Protein AF-A0A0F9ARR7-F1 (afdb_monomer_lite)

Secondary structure (DSSP, 8-state):
-HHHHHHHHHHHHHHHHHHHHHHHHHHHHHHHHHHHHHHHHHHH------SHHHHHHHHHHHHHHHTSSS--HHHHHHHHHHHHHHHHHHS-SSPPP---HHHHHHHHHHHTT--HHHHHHHHT--HHHHHHHHTTSS---TT-

InterPro domains:
  IPR001387 Cro/C1-type, helix-turn-helix domain [PF01381] (108-142)
  IPR001387 Cro/C1-type, helix-turn-helix domain [PS50943] (105-141)
  IPR001387 Cro/C1-type, helix-turn-helix domain [cd00093] (103-141)
  IPR010982 Lambda repressor-like, DNA-binding domain superfamily [G3DSA:1.10.260.40] (97-144)
  IPR010982 Lambda repressor-like, DNA-binding domain superfamily [SSF47413] (101-141)

pLDDT: mean 85.88, std 10.65, range [54.06, 97.12]

Foldseek 3Di:
DVVVVVVVVVVVVVVVVVVVVVVVVVVVVVVVLVVVLVVVCVVLVQDQDDDPVSLVSLVVVLVVLVVDPDDDPSSVVVNVVSVVSNCVVVVDPDDDPPDAQLRVLVVVCVVVVHDLVVVCVVVVHDSVQNVCSNVVVDHDDPVD

Organism: NCBI:txid412755

Radius of gyration: 29.66 Å; chains: 1; bounding box: 51×31×92 Å

Sequence (144 aa):
MKRYTSYIKRLHKEVQIRCATLLRVLEITEMTTATAYQGLLQKYAPRLIRNERDHKRMLRDIGELMTHPKLSAAENELLNLLIHLVTQHEEPIDPMPDVPPDRMLAHLIEAKGVSQSEVAKAIGIPRSTISDVLTGRRQISKAN

Structure (mmCIF, N/CA/C/O backbone):
data_AF-A0A0F9ARR7-F1
#
_entry.id   AF-A0A0F9ARR7-F1
#
loop_
_atom_site.group_PDB
_atom_site.id
_atom_site.type_symbol
_atom_site.label_atom_id
_atom_site.label_alt_id
_atom_site.label_comp_id
_atom_site.label_asym_id
_atom_site.label_entity_id
_atom_site.label_seq_id
_atom_site.pdbx_PDB_ins_code
_atom_site.Cartn_x
_atom_site.Cartn_y
_atom_site.Cartn_z
_atom_site.occupancy
_atom_site.B_iso_or_equiv
_atom_site.auth_seq_id
_atom_site.auth_comp_id
_atom_site.auth_asym_id
_atom_site.auth_atom_id
_atom_site.pdbx_PDB_model_num
ATOM 1 N N . MET A 1 1 ? 2.189 -4.340 63.889 1.00 60.34 1 MET A N 1
ATOM 2 C CA . MET A 1 1 ? 1.975 -5.296 62.772 1.00 60.34 1 MET A CA 1
ATOM 3 C C . MET A 1 1 ? 0.685 -5.079 61.971 1.00 60.34 1 MET A C 1
ATOM 5 O O . MET A 1 1 ? 0.788 -5.009 60.757 1.00 60.34 1 MET A O 1
ATOM 9 N N . LYS A 1 2 ? -0.504 -4.897 62.578 1.00 59.81 2 LYS A N 1
ATO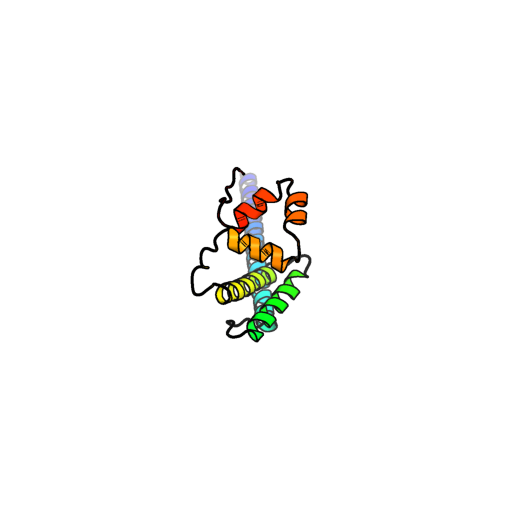M 10 C CA . LYS A 1 2 ? -1.790 -4.780 61.838 1.00 59.81 2 LYS A CA 1
ATOM 11 C C . LYS A 1 2 ? -1.838 -3.692 60.741 1.00 59.81 2 LYS A C 1
ATOM 13 O O . LYS A 1 2 ? -2.438 -3.913 59.697 1.00 59.81 2 LYS A O 1
ATOM 18 N N . ARG A 1 3 ? -1.188 -2.535 60.943 1.00 64.31 3 ARG A N 1
ATOM 19 C CA . ARG A 1 3 ? -1.172 -1.426 59.962 1.00 64.31 3 ARG A CA 1
ATOM 20 C C . ARG A 1 3 ? -0.401 -1.755 58.674 1.00 64.31 3 ARG A C 1
ATOM 22 O O . ARG A 1 3 ? -0.830 -1.344 57.602 1.00 64.31 3 ARG A O 1
ATOM 29 N N . TYR A 1 4 ? 0.680 -2.532 58.770 1.00 60.41 4 TYR A N 1
ATOM 30 C CA . TYR A 1 4 ? 1.500 -2.925 57.618 1.00 60.41 4 TYR A CA 1
ATOM 31 C C . TYR A 1 4 ? 0.752 -3.920 56.715 1.00 60.41 4 TYR A C 1
ATOM 33 O O . TYR A 1 4 ? 0.711 -3.765 55.498 1.00 60.41 4 TYR A O 1
ATOM 41 N N . THR A 1 5 ? 0.033 -4.872 57.319 1.00 76.00 5 THR A N 1
ATOM 42 C CA . THR A 1 5 ? -0.823 -5.823 56.595 1.00 76.00 5 THR A CA 1
ATOM 43 C C . THR A 1 5 ? -1.994 -5.125 55.892 1.00 76.00 5 THR A C 1
ATOM 45 O O . THR A 1 5 ? -2.351 -5.494 54.775 1.00 76.00 5 THR A O 1
ATOM 48 N N . SER A 1 6 ? -2.578 -4.090 56.507 1.00 78.75 6 SER A N 1
ATOM 49 C CA . SER A 1 6 ? -3.640 -3.286 55.884 1.00 78.75 6 SER A CA 1
ATOM 50 C C . SER A 1 6 ? -3.144 -2.458 54.696 1.00 78.75 6 SER A C 1
ATOM 52 O O . SER A 1 6 ? -3.877 -2.307 53.719 1.00 78.75 6 SER A O 1
ATOM 54 N N . TYR A 1 7 ? -1.911 -1.945 54.759 1.00 79.88 7 TYR A N 1
ATOM 55 C CA . TYR A 1 7 ? -1.292 -1.192 53.667 1.00 79.88 7 TYR A CA 1
ATOM 56 C C . TYR A 1 7 ? -1.056 -2.078 52.435 1.00 79.88 7 TYR A C 1
ATOM 58 O O . TYR A 1 7 ? -1.508 -1.741 51.343 1.00 79.88 7 TYR A O 1
ATOM 66 N N . ILE A 1 8 ? -0.476 -3.269 52.624 1.00 81.94 8 ILE A N 1
ATOM 67 C CA . ILE A 1 8 ? -0.243 -4.237 51.538 1.00 81.94 8 ILE A CA 1
ATOM 68 C C . ILE A 1 8 ? -1.561 -4.710 50.910 1.00 81.94 8 ILE A C 1
ATOM 70 O O . ILE A 1 8 ? -1.673 -4.770 49.688 1.00 81.94 8 ILE A O 1
ATOM 74 N N . LYS A 1 9 ? -2.596 -4.987 51.717 1.00 84.69 9 LYS A N 1
ATOM 75 C CA . LYS A 1 9 ? -3.921 -5.372 51.193 1.00 84.69 9 LYS A CA 1
ATOM 76 C C . LYS A 1 9 ? -4.551 -4.277 50.328 1.00 84.69 9 LYS A C 1
ATOM 78 O O . LYS A 1 9 ? -5.209 -4.590 49.338 1.00 84.69 9 LYS A O 1
ATOM 83 N N . ARG A 1 10 ? -4.356 -3.005 50.691 1.00 84.31 10 ARG A N 1
ATOM 84 C CA . ARG A 1 10 ? -4.854 -1.862 49.914 1.00 84.31 10 ARG A CA 1
ATOM 85 C C . ARG A 1 10 ? -4.099 -1.723 48.591 1.00 84.31 10 ARG A C 1
ATOM 87 O O . ARG A 1 10 ? -4.744 -1.637 47.555 1.00 84.31 10 ARG A O 1
ATOM 94 N N . LEU A 1 11 ? -2.769 -1.803 48.629 1.00 81.69 11 LEU A N 1
ATOM 95 C CA . LEU A 1 11 ? -1.910 -1.793 47.439 1.00 81.69 11 LEU A CA 1
ATOM 96 C C . LEU A 1 11 ? -2.238 -2.931 46.471 1.00 81.69 11 LEU A C 1
ATOM 98 O O . LEU A 1 11 ? -2.402 -2.686 45.283 1.00 81.69 11 LEU A O 1
ATOM 102 N N . HIS A 1 12 ? -2.406 -4.159 46.967 1.00 87.62 12 HIS A N 1
ATOM 103 C CA . HIS A 1 12 ? -2.779 -5.296 46.125 1.00 87.62 12 HIS A CA 1
ATOM 104 C C . HIS A 1 12 ? -4.133 -5.071 45.441 1.00 87.62 12 HIS A C 1
ATOM 106 O O . HIS A 1 12 ? -4.278 -5.319 44.248 1.00 87.62 12 HIS A O 1
ATOM 112 N N . LYS A 1 13 ? -5.119 -4.536 46.175 1.00 84.62 13 LYS A N 1
ATOM 113 C CA . LYS A 1 13 ? -6.435 -4.208 45.617 1.00 84.62 13 LYS A CA 1
ATOM 114 C C . LYS A 1 13 ? -6.347 -3.102 44.559 1.00 84.62 13 LYS A C 1
ATOM 116 O O . LYS A 1 13 ? -6.987 -3.226 43.523 1.00 84.62 13 LYS A O 1
ATOM 121 N N . GLU A 1 14 ? -5.546 -2.060 44.780 1.00 85.50 14 GLU A N 1
ATOM 122 C CA . GLU A 1 14 ? -5.328 -0.996 43.789 1.00 85.50 14 GLU A CA 1
ATOM 123 C C . GLU A 1 14 ? -4.616 -1.497 42.531 1.00 85.50 14 GLU A C 1
ATOM 125 O O . GLU A 1 14 ? -5.043 -1.177 41.422 1.00 85.50 14 GLU A O 1
ATOM 130 N N . VAL A 1 15 ? -3.574 -2.319 42.681 1.00 86.19 15 VAL A N 1
ATOM 131 C CA . VAL A 1 15 ? -2.879 -2.946 41.548 1.00 86.19 15 VAL A CA 1
ATOM 132 C C . VAL A 1 15 ? -3.845 -3.829 40.763 1.00 86.19 15 VAL A C 1
ATOM 134 O O . VAL A 1 15 ? -3.929 -3.707 39.546 1.00 86.19 15 VAL A O 1
ATOM 137 N N . GLN A 1 16 ? -4.650 -4.644 41.444 1.00 85.44 16 GLN A N 1
ATOM 138 C CA . GLN A 1 16 ? -5.611 -5.534 40.797 1.00 85.44 16 GLN A CA 1
ATOM 139 C C . GLN A 1 16 ? -6.727 -4.767 40.072 1.00 85.44 16 GLN A C 1
ATOM 141 O O . GLN A 1 16 ? -7.109 -5.148 38.968 1.00 85.44 16 GLN A O 1
ATOM 146 N N . ILE A 1 17 ? -7.197 -3.647 40.632 1.00 86.19 17 ILE A N 1
ATOM 147 C CA . ILE A 1 17 ? -8.151 -2.749 39.963 1.00 86.19 17 ILE A CA 1
ATOM 148 C C . ILE A 1 17 ? -7.520 -2.112 38.719 1.00 86.19 17 ILE A C 1
ATOM 150 O O . ILE A 1 17 ? -8.144 -2.096 37.657 1.00 86.19 17 ILE A O 1
ATOM 154 N N . ARG A 1 18 ? -6.283 -1.608 38.815 1.00 85.06 18 ARG A N 1
ATOM 155 C CA . ARG A 1 18 ? -5.585 -0.989 37.676 1.00 85.06 18 ARG A CA 1
ATOM 156 C C . ARG A 1 18 ? -5.302 -2.002 36.566 1.00 85.06 18 ARG A C 1
ATOM 158 O O . ARG A 1 18 ? -5.573 -1.697 35.409 1.00 85.06 18 ARG A O 1
ATOM 165 N N . CYS A 1 19 ? -4.845 -3.207 36.906 1.00 72.75 19 CYS A N 1
ATOM 166 C CA . CYS A 1 19 ? -4.639 -4.294 35.947 1.00 72.75 19 CYS A CA 1
ATOM 167 C C . CYS A 1 19 ? -5.948 -4.710 35.263 1.00 72.75 19 CYS A C 1
ATOM 169 O O . CYS A 1 19 ? -5.984 -4.799 34.040 1.00 72.75 19 CYS A O 1
ATOM 171 N N . ALA A 1 20 ? -7.036 -4.895 36.018 1.00 84.75 20 ALA A N 1
ATOM 172 C CA . ALA A 1 20 ? -8.339 -5.236 35.443 1.00 84.75 20 ALA A CA 1
ATOM 173 C C . ALA A 1 20 ? -8.880 -4.126 34.527 1.00 84.75 20 ALA A C 1
ATOM 175 O O . ALA A 1 20 ? -9.478 -4.411 33.494 1.00 84.75 20 ALA A O 1
ATOM 176 N N . THR A 1 21 ? -8.641 -2.859 34.875 1.00 82.75 21 THR A N 1
ATOM 177 C CA . THR A 1 21 ? -9.043 -1.716 34.043 1.00 82.75 21 THR A CA 1
ATOM 178 C C . THR A 1 21 ? -8.244 -1.675 32.740 1.00 82.75 21 THR A C 1
ATOM 180 O O . THR A 1 21 ? -8.833 -1.493 31.682 1.00 82.75 21 THR A O 1
ATOM 183 N N . LEU A 1 22 ? -6.925 -1.895 32.794 1.00 80.81 22 LEU A N 1
ATOM 184 C CA . LEU A 1 22 ? -6.071 -1.946 31.603 1.00 80.81 22 LEU A CA 1
ATOM 185 C C . LEU A 1 22 ? -6.456 -3.091 30.662 1.00 80.81 22 LEU A C 1
ATOM 187 O O . LEU A 1 22 ? -6.597 -2.856 29.467 1.00 80.81 22 LEU A O 1
ATOM 191 N N . LEU A 1 23 ? -6.690 -4.294 31.196 1.00 78.56 23 LEU A N 1
ATOM 192 C CA . LEU A 1 23 ? -7.154 -5.441 30.407 1.00 78.56 23 LEU A CA 1
ATOM 193 C C . LEU A 1 23 ? -8.487 -5.144 29.712 1.00 78.56 23 LEU A C 1
ATOM 195 O O . LEU A 1 23 ? -8.632 -5.387 28.520 1.00 78.56 23 LEU A O 1
ATOM 199 N N . ARG A 1 24 ? -9.428 -4.520 30.425 1.00 80.56 24 ARG A N 1
ATOM 200 C CA . ARG A 1 24 ? -10.733 -4.150 29.867 1.00 80.56 24 ARG A CA 1
ATOM 201 C C . ARG A 1 24 ? -10.630 -3.076 28.782 1.00 80.56 24 ARG A C 1
ATOM 203 O O . ARG A 1 24 ? -11.364 -3.128 27.804 1.00 80.56 24 ARG A O 1
ATOM 210 N N . VAL A 1 25 ? -9.731 -2.102 28.942 1.00 74.81 25 VAL A N 1
ATOM 211 C CA . VAL A 1 25 ? -9.459 -1.088 27.910 1.00 74.81 25 VAL A CA 1
ATOM 212 C C . VAL A 1 25 ? -8.860 -1.741 26.664 1.00 74.81 25 VAL A C 1
ATOM 214 O O . VAL A 1 25 ? -9.304 -1.419 25.566 1.00 74.81 25 VAL A O 1
ATOM 217 N N . LEU A 1 26 ? -7.926 -2.686 26.825 1.00 72.69 26 LEU A N 1
ATOM 218 C CA . LEU A 1 26 ? -7.351 -3.446 25.710 1.00 72.69 26 LEU A CA 1
ATOM 219 C C . LEU A 1 26 ? -8.427 -4.247 24.955 1.00 72.69 26 LEU A C 1
ATOM 221 O O . LEU A 1 26 ? -8.552 -4.090 23.742 1.00 72.69 26 LEU A O 1
ATOM 225 N N . GLU A 1 27 ? -9.276 -5.001 25.659 1.00 71.44 27 GLU A N 1
ATOM 226 C CA . GLU A 1 27 ? -10.399 -5.742 25.054 1.00 71.44 27 GLU A CA 1
ATOM 227 C C . GLU A 1 27 ? -11.372 -4.821 24.293 1.00 71.44 27 GLU A C 1
ATOM 229 O O . GLU A 1 27 ? -11.794 -5.131 23.179 1.00 71.44 27 GLU A O 1
ATOM 234 N N . ILE A 1 28 ? -11.706 -3.651 24.854 1.00 67.69 28 ILE A N 1
ATOM 235 C CA . ILE A 1 28 ? -12.551 -2.652 24.179 1.00 67.69 28 ILE A CA 1
ATOM 236 C C 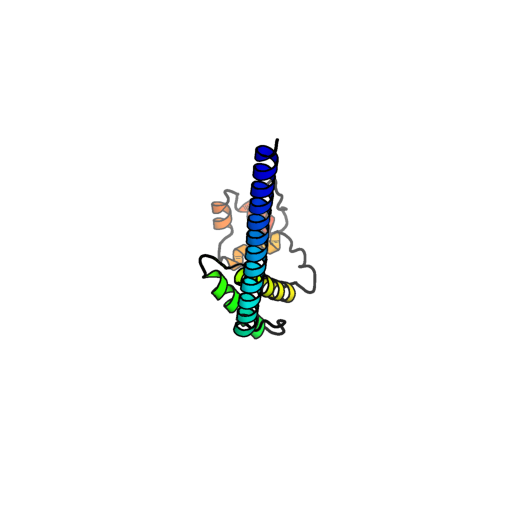. ILE A 1 28 ? -11.857 -2.110 22.923 1.00 67.69 28 ILE A C 1
ATOM 238 O O . ILE A 1 28 ? -12.507 -1.926 21.891 1.00 67.69 28 ILE A O 1
ATOM 242 N N . THR A 1 29 ? -10.546 -1.859 22.975 1.00 63.69 29 THR A N 1
ATOM 243 C CA . THR A 1 29 ? -9.813 -1.375 21.799 1.00 63.69 29 THR A CA 1
ATOM 244 C C . THR A 1 29 ? -9.779 -2.410 20.676 1.00 63.69 29 THR A C 1
ATOM 246 O O . THR A 1 29 ? -10.025 -2.041 19.534 1.00 63.69 29 THR A O 1
ATOM 249 N N . GLU A 1 30 ? -9.602 -3.699 20.978 1.00 69.06 30 GLU A N 1
ATOM 250 C CA . GLU A 1 30 ? -9.650 -4.754 19.953 1.00 69.06 30 GLU A CA 1
ATOM 251 C C . GLU A 1 30 ? -11.061 -4.971 19.388 1.00 69.06 30 GLU A C 1
ATOM 253 O O . GLU A 1 30 ? -11.252 -5.178 18.191 1.00 69.06 30 GLU A O 1
ATOM 258 N N . MET A 1 31 ? -12.093 -4.859 20.224 1.00 65.12 31 MET A N 1
ATOM 259 C CA . MET A 1 31 ? -13.478 -4.990 19.768 1.00 65.12 31 MET A CA 1
ATOM 260 C C . MET A 1 31 ? -13.928 -3.798 18.904 1.00 65.12 31 MET A C 1
ATOM 262 O O . MET A 1 31 ? -14.681 -3.966 17.938 1.00 65.12 31 MET A O 1
ATOM 266 N N . THR A 1 32 ? -13.455 -2.586 19.212 1.00 69.19 32 THR A N 1
ATOM 267 C CA . THR A 1 32 ? -13.750 -1.388 18.406 1.00 69.19 32 THR A CA 1
ATOM 268 C C . THR A 1 32 ? -13.014 -1.406 17.067 1.00 69.19 32 THR A C 1
ATOM 270 O O . THR A 1 32 ? -13.618 -1.042 16.056 1.00 69.19 32 THR A O 1
ATOM 273 N N . THR A 1 33 ? -11.771 -1.902 17.007 1.00 77.12 33 THR A N 1
ATOM 274 C CA . THR A 1 33 ? -11.064 -2.105 15.729 1.00 77.12 33 THR A CA 1
ATOM 275 C C . THR A 1 33 ? -11.727 -3.187 14.881 1.00 77.12 33 THR A C 1
ATOM 277 O O . THR A 1 33 ? -11.918 -2.962 13.687 1.00 77.12 33 THR A O 1
ATOM 280 N N . ALA A 1 34 ? -12.168 -4.304 15.472 1.00 80.56 34 ALA A N 1
ATOM 281 C CA . ALA A 1 34 ? -12.901 -5.353 14.758 1.00 80.56 34 ALA A CA 1
ATOM 282 C C . ALA A 1 34 ? -14.218 -4.837 14.150 1.00 80.56 34 ALA A C 1
ATOM 284 O O . ALA A 1 34 ? -14.517 -5.103 12.985 1.00 80.56 34 ALA A O 1
ATOM 285 N N . THR A 1 35 ? -14.979 -4.040 14.905 1.00 87.75 35 THR A N 1
ATOM 286 C CA . THR A 1 35 ? -16.240 -3.448 14.424 1.00 87.75 35 THR A CA 1
ATOM 287 C C . THR A 1 35 ? -15.991 -2.432 13.302 1.00 87.75 35 THR A C 1
ATOM 289 O O . THR A 1 35 ? -16.690 -2.436 12.287 1.00 87.75 35 THR A O 1
ATOM 292 N N . ALA A 1 36 ? -14.960 -1.590 13.439 1.00 90.62 36 ALA A N 1
ATOM 293 C CA . ALA A 1 36 ? -14.561 -0.651 12.391 1.00 90.62 36 ALA A CA 1
ATOM 294 C C . ALA A 1 36 ? -14.110 -1.382 11.115 1.00 90.62 36 ALA A C 1
ATOM 296 O O . ALA A 1 36 ? -14.512 -1.012 10.011 1.00 90.62 36 ALA A O 1
ATOM 297 N N . TYR A 1 37 ? -13.334 -2.459 11.263 1.00 93.31 37 TYR A N 1
ATOM 298 C CA . TYR A 1 37 ? -12.869 -3.274 10.145 1.00 93.31 37 TYR A CA 1
ATOM 299 C C . TYR A 1 37 ? -14.022 -3.961 9.405 1.00 93.31 37 TYR A C 1
ATOM 301 O O . TYR A 1 37 ? -14.067 -3.935 8.177 1.00 93.31 37 TYR A O 1
ATOM 309 N N . GLN A 1 38 ? -15.016 -4.494 10.123 1.00 94.12 38 GLN A N 1
ATOM 310 C CA . GLN A 1 38 ? -16.227 -5.046 9.505 1.00 94.12 38 GLN A CA 1
ATOM 311 C C . GLN A 1 38 ? -16.976 -4.007 8.660 1.00 94.12 38 GLN A C 1
ATOM 313 O O . GLN A 1 38 ? -17.393 -4.313 7.541 1.00 94.12 38 GLN A O 1
ATOM 318 N N . GLY A 1 39 ? -17.107 -2.772 9.155 1.00 94.50 39 GLY A N 1
ATOM 319 C CA . GLY A 1 39 ? -17.716 -1.677 8.394 1.00 94.50 39 GLY A CA 1
ATOM 320 C C . GLY A 1 39 ? -16.941 -1.349 7.115 1.00 94.50 39 GLY A C 1
ATOM 321 O O . GLY A 1 39 ? -17.535 -1.168 6.050 1.00 94.50 39 GLY A O 1
ATOM 322 N N . LEU A 1 40 ? -15.609 -1.351 7.188 1.00 95.75 40 LEU A N 1
ATOM 323 C CA . LEU A 1 40 ? -14.739 -1.163 6.028 1.00 95.75 40 LEU A CA 1
ATOM 324 C C . LEU A 1 40 ? -14.888 -2.301 5.006 1.00 95.75 40 LEU A C 1
ATOM 326 O O . LEU A 1 40 ? -15.028 -2.032 3.813 1.00 95.75 40 LEU A O 1
ATOM 330 N N . LEU A 1 41 ? -14.944 -3.559 5.450 1.00 95.81 41 LEU A N 1
ATOM 331 C CA . LEU A 1 41 ? -15.177 -4.702 4.563 1.00 95.81 41 LEU A CA 1
ATOM 332 C C . LEU A 1 41 ? -16.535 -4.626 3.859 1.00 95.81 41 LEU A C 1
ATOM 334 O O . LEU A 1 41 ? -16.624 -4.978 2.686 1.00 95.81 41 LEU A O 1
ATOM 338 N N . GLN A 1 42 ? -17.578 -4.135 4.529 1.00 95.38 42 GLN A N 1
ATOM 339 C CA . GLN A 1 42 ? -18.881 -3.917 3.895 1.00 95.38 42 GLN A CA 1
ATOM 340 C C . GLN A 1 42 ? -18.847 -2.764 2.882 1.00 95.38 42 GLN A C 1
ATOM 342 O O . GLN A 1 42 ? -19.408 -2.905 1.797 1.00 95.38 42 GLN A O 1
ATOM 347 N N . LYS A 1 43 ? -18.166 -1.650 3.202 1.00 94.31 43 LYS A N 1
ATOM 348 C CA . LYS A 1 43 ? -18.029 -0.488 2.302 1.00 94.31 43 LYS A CA 1
ATOM 349 C C . LYS A 1 43 ? -17.262 -0.851 1.028 1.00 94.31 43 LYS A C 1
ATOM 351 O O . LYS A 1 43 ? -17.732 -0.580 -0.074 1.00 94.31 43 LYS A O 1
ATOM 356 N N . TYR A 1 44 ? -16.073 -1.431 1.178 1.00 94.44 44 TYR A N 1
ATOM 357 C CA . TYR A 1 44 ? -15.159 -1.671 0.058 1.00 94.44 44 TYR A CA 1
ATOM 358 C C . TYR A 1 44 ? -15.398 -3.016 -0.631 1.00 94.44 44 TYR A C 1
ATOM 360 O O . TYR A 1 44 ? -15.090 -3.145 -1.818 1.00 94.44 44 TYR A O 1
ATOM 368 N N . ALA A 1 45 ? -15.973 -3.993 0.080 1.00 94.75 45 ALA A N 1
ATOM 369 C CA . ALA A 1 45 ? -16.308 -5.330 -0.410 1.00 94.75 45 ALA A CA 1
ATOM 370 C C . ALA A 1 45 ? -15.208 -5.940 -1.306 1.00 94.75 45 ALA A C 1
ATOM 372 O O . ALA A 1 45 ? -15.485 -6.261 -2.469 1.00 94.75 45 ALA A O 1
ATOM 373 N N . PRO A 1 46 ? -13.958 -6.056 -0.810 1.00 94.06 46 PRO A N 1
ATOM 374 C CA . PRO A 1 46 ? -12.841 -6.536 -1.614 1.00 94.06 46 PRO A CA 1
ATOM 375 C C . PRO A 1 46 ? -13.098 -7.952 -2.132 1.00 94.06 46 PRO A C 1
ATOM 377 O O . PRO A 1 46 ? -13.634 -8.811 -1.430 1.00 94.06 46 PRO A O 1
ATOM 380 N N . ARG A 1 47 ? -12.722 -8.196 -3.388 1.00 92.94 47 ARG A N 1
ATOM 381 C CA . ARG A 1 47 ? -12.856 -9.491 -4.064 1.00 92.94 47 ARG A CA 1
ATOM 382 C C . ARG A 1 47 ? -11.590 -9.786 -4.851 1.00 92.94 47 ARG A C 1
ATOM 384 O O . ARG A 1 47 ? -10.906 -8.865 -5.278 1.00 92.94 47 ARG A O 1
ATOM 391 N N . LEU A 1 48 ? -11.330 -11.070 -5.087 1.00 94.94 48 LEU A N 1
ATOM 392 C CA . LEU A 1 48 ? -10.285 -11.515 -6.010 1.00 94.94 48 LEU A CA 1
ATOM 393 C C . LEU A 1 48 ? -10.413 -10.797 -7.359 1.00 94.94 48 LEU A C 1
ATOM 395 O O . LEU A 1 48 ? -11.505 -10.757 -7.937 1.00 94.94 48 LEU A O 1
ATOM 399 N N . ILE A 1 49 ? -9.291 -10.267 -7.838 1.00 94.69 49 ILE A N 1
ATOM 400 C CA . ILE A 1 49 ? -9.188 -9.566 -9.115 1.00 94.69 49 ILE A CA 1
ATOM 401 C C . ILE A 1 49 ? -9.203 -10.610 -10.230 1.00 94.69 49 ILE A C 1
ATOM 403 O O . ILE A 1 49 ? -8.362 -11.504 -10.254 1.00 94.69 49 ILE A O 1
ATOM 407 N N . ARG A 1 50 ? -10.180 -10.524 -11.139 1.00 91.75 50 ARG A N 1
ATOM 408 C CA . ARG A 1 50 ? -10.301 -11.457 -12.276 1.00 91.75 50 ARG A CA 1
ATOM 409 C C . ARG A 1 50 ? -10.091 -10.792 -13.628 1.00 91.75 50 ARG A C 1
ATOM 411 O O . ARG A 1 50 ? -9.967 -11.476 -14.637 1.00 91.75 50 ARG A O 1
ATOM 418 N N . ASN A 1 51 ? -10.165 -9.469 -13.668 1.00 91.88 51 ASN A N 1
ATOM 419 C CA . ASN A 1 51 ? -10.087 -8.686 -14.888 1.00 91.88 51 ASN A CA 1
ATOM 420 C C . ASN A 1 51 ? -9.571 -7.273 -14.585 1.00 91.88 51 ASN A C 1
ATOM 422 O O . ASN A 1 51 ? -9.523 -6.828 -13.437 1.00 91.88 51 ASN A O 1
ATOM 426 N N . GLU A 1 52 ? -9.257 -6.536 -15.645 1.00 91.81 52 GLU A N 1
ATOM 427 C CA . GLU A 1 52 ? -8.710 -5.182 -15.557 1.00 91.81 52 GLU A CA 1
ATOM 428 C C . GLU A 1 52 ? -9.651 -4.178 -14.862 1.00 91.81 52 GLU A C 1
ATOM 430 O O . GLU A 1 52 ? -9.189 -3.228 -14.231 1.00 91.81 52 GLU A O 1
ATOM 435 N N . ARG A 1 53 ? -10.978 -4.366 -14.932 1.00 95.19 53 ARG A N 1
ATOM 436 C CA . ARG A 1 53 ? -11.928 -3.477 -14.235 1.00 95.19 53 ARG A CA 1
ATOM 437 C C . ARG A 1 53 ? -11.850 -3.667 -12.724 1.00 95.19 53 ARG A C 1
ATOM 439 O O . ARG A 1 53 ? -11.868 -2.672 -12.002 1.00 95.19 53 ARG A O 1
ATOM 446 N N . ASP A 1 54 ? -11.737 -4.912 -12.262 1.00 95.25 54 ASP A N 1
ATOM 447 C CA . ASP A 1 54 ? -11.552 -5.229 -10.842 1.00 95.25 54 ASP A CA 1
ATOM 448 C C . ASP A 1 54 ? -10.240 -4.620 -10.327 1.00 95.25 54 ASP A C 1
ATOM 450 O O . ASP A 1 54 ? -10.220 -3.994 -9.268 1.00 95.25 54 ASP A O 1
ATOM 454 N N . HIS A 1 55 ? -9.168 -4.733 -11.119 1.00 94.62 55 HIS A N 1
ATOM 455 C CA . HIS A 1 55 ? -7.846 -4.191 -10.800 1.00 94.62 55 HIS A CA 1
ATOM 456 C C . HIS A 1 55 ? -7.868 -2.665 -10.681 1.00 94.62 55 HIS A C 1
ATOM 458 O O . HIS A 1 55 ? -7.504 -2.120 -9.640 1.00 94.62 55 HIS A O 1
ATOM 464 N N . LYS A 1 56 ? -8.413 -1.967 -11.686 1.00 95.69 56 LYS A N 1
ATOM 465 C CA . LYS A 1 56 ? -8.573 -0.502 -11.662 1.00 95.69 56 LYS A CA 1
ATOM 466 C C . LYS A 1 56 ? -9.434 -0.026 -10.495 1.00 95.69 56 LYS A C 1
ATOM 468 O O . LYS A 1 56 ? -9.123 0.994 -9.882 1.00 95.69 56 LYS A O 1
ATOM 473 N N . ARG A 1 57 ? -10.513 -0.750 -10.176 1.00 96.06 57 ARG A N 1
ATOM 474 C CA . ARG A 1 57 ? -11.347 -0.456 -9.004 1.00 96.06 57 ARG A CA 1
ATOM 475 C C . ARG A 1 57 ? -10.524 -0.569 -7.721 1.00 96.06 57 ARG A C 1
ATOM 477 O O . ARG A 1 57 ? -10.558 0.353 -6.918 1.00 96.06 57 ARG A O 1
ATOM 484 N N . MET A 1 58 ? -9.774 -1.658 -7.557 1.00 95.94 58 MET A N 1
ATOM 485 C CA . MET A 1 58 ? -8.942 -1.884 -6.374 1.00 95.94 58 MET A CA 1
ATOM 486 C C . MET A 1 58 ? -7.870 -0.797 -6.217 1.00 95.94 58 MET A C 1
ATOM 488 O O . MET A 1 58 ? -7.715 -0.250 -5.131 1.00 95.94 58 MET A O 1
ATOM 492 N N . LEU A 1 59 ? -7.186 -0.424 -7.305 1.00 96.81 59 LEU A N 1
ATOM 493 C CA . LEU A 1 59 ? -6.193 0.657 -7.301 1.00 96.81 59 LEU A CA 1
ATOM 494 C C . LEU A 1 59 ? -6.799 2.006 -6.906 1.00 96.81 59 LEU A C 1
ATOM 496 O O . LEU A 1 59 ? -6.184 2.764 -6.159 1.00 96.81 59 LEU A O 1
ATOM 500 N N . ARG A 1 60 ? -8.013 2.308 -7.376 1.00 97.12 60 ARG A N 1
ATOM 501 C CA . ARG A 1 60 ? -8.732 3.519 -6.967 1.00 97.12 60 ARG A CA 1
ATOM 502 C C . ARG A 1 60 ? -9.055 3.494 -5.473 1.00 97.12 60 ARG A C 1
ATOM 504 O O . ARG A 1 60 ? -8.854 4.500 -4.805 1.00 97.12 60 ARG A O 1
ATOM 511 N N . ASP A 1 61 ? -9.540 2.365 -4.964 1.00 96.50 61 ASP A N 1
ATOM 512 C CA . ASP A 1 61 ? -9.907 2.215 -3.554 1.00 96.50 61 ASP A CA 1
ATOM 513 C C . ASP A 1 61 ? -8.658 2.316 -2.640 1.00 96.50 61 ASP A C 1
ATOM 515 O O . ASP A 1 61 ? -8.702 2.969 -1.597 1.00 96.50 61 ASP A O 1
ATOM 519 N N . ILE A 1 62 ? -7.512 1.762 -3.067 1.00 96.69 62 ILE A N 1
ATOM 520 C CA . ILE A 1 62 ? -6.195 1.977 -2.435 1.00 96.69 62 ILE A CA 1
ATOM 521 C C . ILE A 1 62 ? -5.830 3.464 -2.454 1.00 96.69 62 ILE A C 1
ATOM 523 O O . ILE A 1 62 ? -5.465 4.025 -1.422 1.00 96.69 62 ILE A O 1
ATOM 527 N N . GLY A 1 63 ? -5.957 4.112 -3.615 1.00 95.69 63 GLY A N 1
ATOM 528 C CA . GLY A 1 63 ? -5.669 5.533 -3.782 1.00 95.69 63 GLY A CA 1
ATOM 529 C C . GLY A 1 63 ? -6.492 6.416 -2.844 1.00 95.69 63 GLY A C 1
ATOM 530 O O . GLY A 1 63 ? -5.924 7.305 -2.218 1.00 95.69 63 GLY A O 1
ATOM 531 N N . GLU A 1 64 ? -7.793 6.139 -2.688 1.00 95.38 64 GLU A N 1
ATOM 532 C CA . GLU A 1 64 ? -8.680 6.827 -1.734 1.00 95.38 64 GLU A CA 1
ATOM 533 C C . GLU A 1 64 ? -8.127 6.727 -0.307 1.00 95.38 64 GLU A C 1
ATOM 535 O O . GLU A 1 64 ? -7.917 7.757 0.335 1.00 95.38 64 GLU A O 1
ATOM 540 N N . LEU A 1 65 ? -7.802 5.516 0.162 1.00 93.62 65 LEU A N 1
ATOM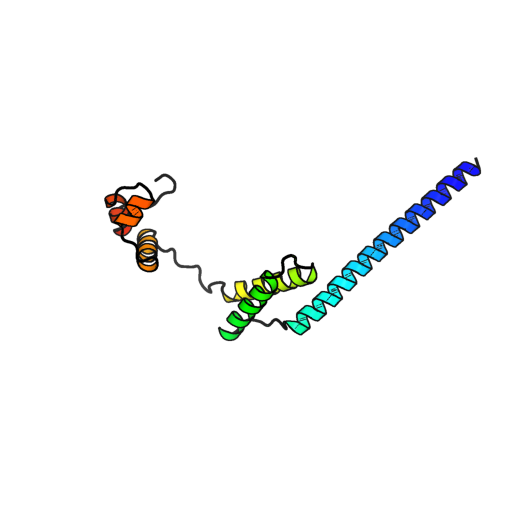 541 C CA . LEU A 1 65 ? -7.243 5.309 1.504 1.00 93.62 65 LEU A CA 1
ATOM 542 C C . LEU A 1 65 ? -5.908 6.041 1.692 1.00 93.62 65 LEU A C 1
ATOM 544 O O . LEU A 1 65 ? -5.681 6.647 2.735 1.00 93.62 65 LEU A O 1
ATOM 548 N N . MET A 1 66 ? -5.038 6.051 0.680 1.00 92.50 66 MET A N 1
ATOM 549 C CA . MET A 1 66 ? -3.736 6.726 0.757 1.00 92.50 66 MET A CA 1
ATOM 550 C C . MET A 1 66 ? -3.828 8.258 0.792 1.00 92.50 66 MET A C 1
ATOM 552 O O . MET A 1 66 ? -2.841 8.910 1.133 1.00 92.50 66 MET A O 1
ATOM 556 N N . THR A 1 67 ? -4.988 8.854 0.487 1.00 95.62 67 THR A N 1
ATOM 557 C CA . THR A 1 67 ? -5.193 10.299 0.693 1.00 95.62 67 THR A CA 1
ATOM 558 C C . THR A 1 67 ? -5.368 10.674 2.166 1.00 95.62 67 THR A C 1
ATOM 560 O O . THR A 1 67 ? -5.220 11.846 2.522 1.00 95.62 67 THR A O 1
ATOM 563 N N . HIS A 1 68 ? -5.673 9.708 3.040 1.00 91.56 68 HIS A N 1
ATOM 564 C CA . HIS A 1 68 ? -5.873 9.976 4.458 1.00 91.56 68 HIS A CA 1
ATOM 565 C C . HIS A 1 68 ? -4.528 10.313 5.126 1.00 91.56 68 HIS A C 1
ATOM 567 O O . HIS A 1 68 ? -3.584 9.527 5.045 1.00 91.56 68 HIS A O 1
ATOM 573 N N . PRO A 1 69 ? -4.420 11.437 5.862 1.00 87.38 69 PRO A N 1
ATOM 574 C CA . PRO A 1 69 ? -3.159 11.849 6.487 1.00 87.38 69 PRO A CA 1
ATOM 575 C C . PRO A 1 69 ? -2.694 10.887 7.589 1.00 87.38 69 PRO A C 1
ATOM 577 O O . PRO A 1 69 ? -1.513 10.851 7.931 1.00 87.38 69 PRO A O 1
ATOM 580 N N . LYS A 1 70 ? -3.621 10.122 8.176 1.00 93.00 70 LYS A N 1
ATOM 581 C CA . LYS A 1 70 ? -3.335 9.087 9.165 1.00 93.00 70 LYS A CA 1
ATOM 582 C C . LYS A 1 70 ? -4.397 7.999 9.082 1.00 93.00 70 LYS A C 1
ATOM 584 O O . LYS A 1 70 ? -5.576 8.290 9.253 1.00 93.00 70 LYS A O 1
ATOM 589 N N . LEU A 1 71 ? -3.959 6.762 8.878 1.00 91.12 71 LEU A N 1
ATOM 590 C CA . LEU A 1 71 ? -4.831 5.591 8.877 1.00 91.12 71 LEU A CA 1
ATOM 591 C C . LEU A 1 71 ? -5.055 5.093 10.307 1.00 91.12 71 LEU A C 1
ATOM 593 O O . LEU A 1 71 ? -4.129 5.032 11.123 1.00 91.12 71 LEU A O 1
ATOM 597 N N . SER A 1 72 ? -6.291 4.719 10.611 1.00 91.94 72 SER A N 1
ATOM 598 C CA . SER A 1 72 ? -6.609 3.884 11.767 1.00 91.94 72 SER A CA 1
ATOM 599 C C . SER A 1 72 ? -6.050 2.468 11.584 1.00 91.94 72 SER A C 1
ATOM 601 O O . SER A 1 72 ? -5.727 2.048 10.473 1.00 91.94 72 SER A O 1
ATOM 603 N N . ALA A 1 73 ? -5.972 1.695 12.671 1.00 90.12 73 ALA A N 1
ATOM 604 C CA . ALA A 1 73 ? -5.521 0.303 12.603 1.00 90.12 73 ALA A CA 1
ATOM 605 C C . ALA A 1 73 ? -6.372 -0.538 11.629 1.00 90.12 73 ALA A C 1
ATOM 607 O O . ALA A 1 73 ? -5.827 -1.314 10.852 1.00 90.12 73 ALA A O 1
ATOM 608 N N . ALA A 1 74 ? -7.693 -0.329 11.620 1.00 91.94 74 ALA A N 1
ATOM 609 C CA . ALA A 1 74 ? -8.611 -1.037 10.730 1.00 91.94 74 ALA A CA 1
ATOM 610 C C . ALA A 1 74 ? -8.455 -0.621 9.255 1.00 91.94 74 ALA A C 1
ATOM 612 O O . ALA A 1 74 ? -8.498 -1.472 8.370 1.00 91.94 74 ALA A O 1
ATOM 613 N N . GLU A 1 75 ? -8.249 0.670 8.974 1.00 93.75 75 GLU A N 1
ATOM 614 C CA . GLU A 1 75 ? -7.977 1.135 7.606 1.00 93.75 75 GLU A CA 1
ATOM 615 C C . GLU A 1 75 ? -6.631 0.629 7.093 1.00 93.75 75 GLU A C 1
ATOM 617 O O . GLU A 1 75 ? -6.535 0.242 5.933 1.00 93.75 75 GLU A O 1
ATOM 622 N N . ASN A 1 76 ? -5.609 0.591 7.952 1.00 94.62 76 ASN A N 1
ATOM 623 C CA . ASN A 1 76 ? -4.303 0.046 7.601 1.00 94.62 76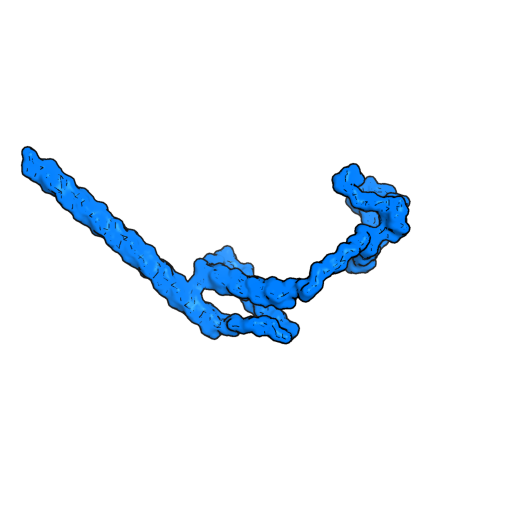 ASN A CA 1
ATOM 624 C C . ASN A 1 76 ? -4.388 -1.455 7.284 1.00 94.62 76 ASN A C 1
ATOM 626 O O . ASN A 1 76 ? -3.814 -1.913 6.301 1.00 94.62 76 ASN A O 1
ATOM 630 N N . GLU A 1 77 ? -5.158 -2.209 8.072 1.00 94.75 77 GLU A N 1
ATOM 631 C CA . GLU A 1 77 ? -5.408 -3.630 7.816 1.00 94.75 77 GLU A CA 1
ATOM 632 C C . GLU A 1 77 ? -6.144 -3.853 6.488 1.00 94.75 77 GLU A C 1
ATOM 634 O O . GLU A 1 77 ? -5.778 -4.728 5.702 1.00 94.75 77 GLU A O 1
ATOM 639 N N . LEU A 1 78 ? -7.154 -3.027 6.187 1.00 96.12 78 LEU A N 1
ATOM 640 C CA . LEU A 1 78 ? -7.834 -3.088 4.894 1.00 96.12 78 LEU A CA 1
ATOM 641 C C . LEU A 1 78 ? -6.870 -2.747 3.754 1.00 96.12 78 LEU A C 1
ATOM 643 O O . LEU A 1 78 ? -6.839 -3.464 2.759 1.00 96.12 78 LEU A O 1
ATOM 647 N N . LEU A 1 79 ? -6.084 -1.679 3.892 1.00 96.19 79 LEU A N 1
ATOM 648 C CA . LEU A 1 79 ? -5.117 -1.261 2.882 1.00 96.19 79 LEU A CA 1
ATOM 649 C C . LEU A 1 79 ? -4.130 -2.391 2.560 1.00 96.19 79 LEU A C 1
ATOM 651 O O . LEU A 1 79 ? -3.921 -2.694 1.387 1.00 96.19 79 LEU A O 1
ATOM 655 N N . ASN A 1 80 ? -3.598 -3.062 3.584 1.00 96.25 80 ASN A N 1
ATOM 656 C CA . ASN A 1 80 ? -2.721 -4.221 3.416 1.00 96.25 80 ASN A CA 1
ATOM 657 C C . ASN A 1 80 ? -3.401 -5.351 2.629 1.00 96.25 80 ASN A C 1
ATOM 659 O O . ASN A 1 80 ? -2.793 -5.910 1.717 1.00 96.25 80 ASN A O 1
ATOM 663 N N . LEU A 1 81 ? -4.668 -5.658 2.934 1.00 96.31 81 LEU A N 1
ATOM 664 C CA . LEU A 1 81 ? -5.441 -6.657 2.191 1.00 96.31 81 LEU A CA 1
ATOM 665 C C . LEU A 1 81 ? -5.602 -6.272 0.712 1.00 96.31 81 LEU A C 1
ATOM 667 O O . LEU A 1 81 ? -5.390 -7.110 -0.164 1.00 96.31 81 LEU A O 1
ATOM 671 N N . LEU A 1 82 ? -5.971 -5.020 0.420 1.00 96.44 82 LEU A N 1
ATOM 672 C CA . LEU A 1 82 ? -6.150 -4.555 -0.960 1.00 96.44 82 LEU A CA 1
ATOM 673 C C . LEU A 1 82 ? -4.834 -4.620 -1.743 1.00 96.44 82 LEU A C 1
ATOM 675 O O . LEU A 1 82 ? -4.825 -5.120 -2.867 1.00 96.44 82 LEU A O 1
ATOM 679 N N . ILE A 1 83 ? -3.732 -4.162 -1.138 1.00 95.44 83 ILE A N 1
ATOM 680 C CA . ILE A 1 83 ? -2.391 -4.237 -1.731 1.00 95.44 83 ILE A CA 1
ATOM 681 C C . ILE A 1 83 ? -2.036 -5.691 -2.029 1.00 95.44 83 ILE A C 1
ATOM 683 O O . ILE A 1 83 ? -1.621 -5.990 -3.142 1.00 95.44 83 ILE A O 1
ATOM 687 N N . HIS A 1 84 ? -2.260 -6.607 -1.084 1.00 95.31 84 HIS A N 1
ATOM 688 C CA . HIS A 1 84 ? -1.959 -8.022 -1.287 1.00 95.31 84 HIS A CA 1
ATOM 689 C C . HIS A 1 84 ? -2.709 -8.615 -2.489 1.00 95.31 84 HIS A C 1
ATOM 691 O O . HIS A 1 84 ? -2.107 -9.309 -3.304 1.00 95.31 84 HIS A O 1
ATOM 697 N N . LEU A 1 85 ? -3.999 -8.298 -2.643 1.00 94.62 85 LEU A N 1
ATOM 698 C CA . LEU A 1 85 ? -4.803 -8.766 -3.778 1.00 94.62 85 LEU A CA 1
ATOM 699 C C . LEU A 1 85 ? -4.310 -8.213 -5.121 1.00 94.62 85 LEU A C 1
ATOM 701 O O . LEU A 1 85 ? -4.342 -8.934 -6.117 1.00 94.62 85 LEU A O 1
ATOM 705 N N . VAL A 1 86 ? -3.868 -6.951 -5.158 1.00 94.62 86 VAL A N 1
ATOM 706 C CA . VAL A 1 86 ? -3.249 -6.356 -6.354 1.00 94.62 86 VAL A CA 1
ATOM 707 C C . VAL A 1 86 ? -1.934 -7.050 -6.669 1.00 94.62 86 VAL A C 1
ATOM 709 O O . VAL A 1 86 ? -1.761 -7.507 -7.795 1.00 94.62 86 VAL A O 1
ATOM 712 N N . THR A 1 87 ? -1.054 -7.201 -5.679 1.00 91.62 87 THR A N 1
ATOM 713 C CA . THR A 1 87 ? 0.245 -7.851 -5.857 1.00 91.62 87 THR A CA 1
ATOM 714 C C . THR A 1 87 ? 0.086 -9.271 -6.379 1.00 91.62 87 THR A C 1
ATOM 716 O O . THR A 1 87 ? 0.733 -9.608 -7.357 1.00 91.62 87 THR A O 1
ATOM 719 N N . GLN A 1 88 ? -0.812 -10.081 -5.808 1.00 91.12 88 GLN A N 1
ATOM 720 C CA . GLN A 1 88 ? -1.061 -11.444 -6.299 1.00 91.12 88 GLN A CA 1
ATOM 721 C C . GLN A 1 88 ? -1.577 -11.487 -7.744 1.00 91.12 88 GLN A C 1
ATOM 723 O O . GLN A 1 88 ? -1.340 -12.461 -8.448 1.00 91.12 88 GLN A O 1
ATOM 728 N N . HIS A 1 89 ? -2.324 -10.472 -8.182 1.00 89.38 89 HIS A N 1
ATOM 729 C CA . HIS A 1 89 ? -2.818 -10.395 -9.556 1.00 89.38 89 HIS A CA 1
ATOM 730 C C . HIS A 1 89 ? -1.748 -9.900 -10.541 1.00 89.38 89 HIS A C 1
ATOM 732 O O . HIS A 1 89 ? -1.762 -10.281 -11.708 1.00 89.38 89 HIS A O 1
ATOM 738 N N . GLU A 1 90 ? -0.856 -9.019 -10.091 1.00 87.50 90 GLU A N 1
ATOM 739 C CA . GLU A 1 90 ? 0.262 -8.495 -10.884 1.00 87.50 90 GLU A CA 1
ATOM 740 C C . GLU A 1 90 ? 1.483 -9.415 -10.876 1.00 87.50 90 GLU A C 1
ATOM 742 O O . GLU A 1 90 ? 2.365 -9.253 -11.721 1.00 87.50 90 GLU A O 1
ATOM 747 N N . GLU A 1 91 ? 1.544 -10.358 -9.933 1.00 82.19 91 GLU A N 1
ATOM 748 C CA . GLU A 1 91 ? 2.630 -11.318 -9.825 1.00 82.19 91 GLU A CA 1
ATOM 749 C C . GLU A 1 91 ? 2.728 -12.080 -11.152 1.00 82.19 91 GLU A C 1
ATOM 751 O O . GLU A 1 91 ? 1.766 -12.729 -11.582 1.00 82.19 91 GLU A O 1
ATOM 756 N N . PRO A 1 92 ? 3.851 -11.937 -11.872 1.00 64.75 92 PRO A N 1
ATOM 757 C CA . PRO A 1 92 ? 3.951 -12.495 -13.199 1.00 64.75 92 PRO A CA 1
ATOM 758 C C . PRO A 1 92 ? 3.925 -14.020 -13.089 1.00 64.75 92 PRO A C 1
ATOM 760 O O . PRO A 1 92 ? 4.594 -14.614 -12.245 1.00 64.75 92 PRO A O 1
ATOM 763 N N . ILE A 1 93 ? 3.145 -14.656 -13.966 1.00 64.19 93 ILE A N 1
ATOM 764 C CA . ILE A 1 93 ? 3.009 -16.121 -14.017 1.00 64.19 93 ILE A CA 1
ATOM 765 C C . ILE A 1 93 ? 4.366 -16.789 -14.336 1.00 64.19 93 ILE A C 1
ATOM 767 O O . ILE A 1 93 ? 4.578 -17.941 -13.969 1.00 64.19 93 ILE A O 1
ATOM 771 N N . ASP A 1 94 ? 5.304 -16.040 -14.929 1.00 58.62 94 ASP A N 1
ATOM 772 C CA . ASP A 1 94 ? 6.682 -16.450 -15.202 1.00 58.62 94 ASP A CA 1
ATOM 773 C C . ASP A 1 94 ? 7.693 -15.452 -14.607 1.00 58.62 94 ASP A C 1
ATOM 775 O O . ASP A 1 94 ? 7.422 -14.247 -14.572 1.00 58.62 94 ASP A O 1
ATOM 779 N N . PRO A 1 95 ? 8.896 -15.896 -14.194 1.00 62.97 95 PRO A N 1
ATOM 780 C CA . PRO A 1 95 ? 9.971 -14.973 -13.854 1.00 62.97 95 PRO A CA 1
ATOM 781 C C . PRO A 1 95 ? 10.250 -14.057 -15.050 1.00 62.97 95 PRO A C 1
ATOM 78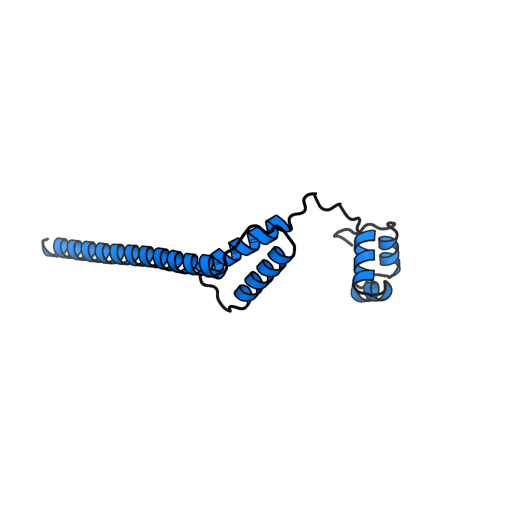3 O O . PRO A 1 95 ? 10.441 -14.521 -16.176 1.00 62.97 95 PRO A O 1
ATOM 786 N N . MET A 1 96 ? 10.260 -12.745 -14.797 1.00 61.84 96 MET A N 1
ATOM 787 C CA . MET A 1 96 ? 10.550 -11.736 -15.813 1.00 61.84 96 MET A CA 1
ATOM 788 C C . MET A 1 96 ? 11.850 -12.114 -16.543 1.00 61.84 96 MET A C 1
ATOM 790 O O . MET A 1 96 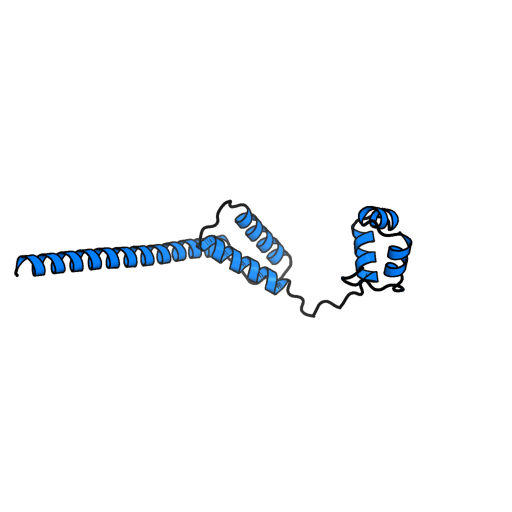? 12.855 -12.358 -15.868 1.00 61.84 96 MET A O 1
ATOM 794 N N . PRO A 1 97 ? 11.853 -12.206 -17.888 1.00 64.75 97 PRO A N 1
ATOM 795 C CA . PRO A 1 97 ? 13.051 -12.586 -18.620 1.00 64.75 97 PRO A CA 1
ATOM 796 C C . PRO A 1 97 ? 14.175 -11.605 -18.302 1.00 64.75 97 PRO A C 1
ATOM 798 O O . PRO A 1 97 ? 13.951 -10.395 -18.258 1.00 64.75 97 PRO A O 1
ATOM 801 N N . ASP A 1 98 ? 15.379 -12.130 -18.087 1.00 70.31 98 ASP A N 1
ATOM 802 C CA . ASP A 1 98 ? 16.558 -11.315 -17.812 1.00 70.31 98 ASP A CA 1
ATOM 803 C C . ASP A 1 98 ? 16.841 -10.448 -19.052 1.00 70.31 98 ASP A C 1
ATOM 805 O O . ASP A 1 98 ? 17.268 -10.939 -20.103 1.00 70.31 98 ASP A O 1
ATOM 809 N N . VAL A 1 99 ? 16.482 -9.162 -18.985 1.00 77.12 99 VAL A N 1
ATOM 810 C CA . VAL A 1 99 ? 16.651 -8.236 -20.109 1.00 77.12 99 VAL A CA 1
ATOM 811 C C . VAL A 1 99 ? 18.092 -7.740 -20.082 1.00 77.12 99 VAL A C 1
ATOM 813 O O . VAL A 1 99 ? 18.497 -7.111 -19.101 1.00 77.12 99 VAL A O 1
ATOM 816 N N . PRO A 1 100 ? 18.880 -7.967 -21.147 1.00 83.62 100 PRO A N 1
ATOM 817 C CA . PRO A 1 100 ? 20.270 -7.559 -21.143 1.00 83.62 100 PRO A CA 1
ATOM 818 C C . PRO A 1 100 ? 20.380 -6.017 -21.071 1.00 83.62 100 PRO A C 1
ATOM 820 O O . PRO A 1 100 ? 19.497 -5.301 -21.566 1.00 83.62 100 PRO A O 1
ATOM 823 N N . PRO A 1 101 ? 21.428 -5.473 -20.416 1.00 81.88 101 PRO A N 1
ATOM 824 C CA . PRO A 1 101 ? 21.513 -4.045 -20.088 1.00 81.88 101 PRO A CA 1
ATOM 825 C C . PRO A 1 101 ? 21.458 -3.102 -21.296 1.00 81.88 101 PRO A C 1
ATOM 827 O O . PRO A 1 101 ? 20.990 -1.972 -21.176 1.00 81.88 101 PRO A O 1
ATOM 830 N N . ASP A 1 102 ? 21.919 -3.565 -22.456 1.00 88.12 102 ASP A N 1
ATOM 831 C CA . ASP A 1 102 ? 21.861 -2.868 -23.742 1.00 88.12 102 ASP A CA 1
ATOM 832 C C . ASP A 1 102 ? 20.412 -2.619 -24.186 1.00 88.12 102 ASP A C 1
ATOM 834 O O . ASP A 1 102 ? 20.048 -1.489 -24.519 1.00 88.12 102 ASP A O 1
ATOM 838 N N . ARG A 1 103 ? 19.558 -3.648 -24.110 1.00 86.75 103 ARG A N 1
ATOM 839 C CA . ARG A 1 103 ? 18.133 -3.557 -24.456 1.00 86.75 103 ARG A CA 1
ATOM 840 C C . ARG A 1 103 ? 17.362 -2.704 -23.460 1.00 86.75 103 ARG A C 1
ATOM 842 O O . ARG A 1 103 ? 16.532 -1.896 -23.871 1.00 86.75 103 ARG A O 1
ATOM 849 N N . MET A 1 104 ? 17.661 -2.843 -22.169 1.00 87.25 104 MET A N 1
ATOM 850 C CA . MET A 1 104 ? 17.037 -2.020 -21.131 1.00 87.25 104 MET A CA 1
ATOM 851 C C . MET A 1 104 ? 17.403 -0.538 -21.303 1.00 87.25 104 MET A C 1
ATOM 853 O O . MET A 1 104 ? 16.531 0.329 -21.262 1.00 87.25 104 MET A O 1
ATOM 857 N N . LEU A 1 105 ? 18.680 -0.231 -21.557 1.00 89.62 105 LEU A N 1
ATOM 858 C CA . LEU A 1 105 ? 19.125 1.140 -21.802 1.00 89.62 105 LEU A CA 1
ATOM 859 C C . LEU A 1 105 ? 18.493 1.724 -23.073 1.00 89.62 105 LEU A C 1
ATOM 861 O O . LEU A 1 105 ? 18.049 2.870 -23.049 1.00 89.62 105 LEU A O 1
ATOM 865 N N . ALA A 1 106 ? 18.417 0.947 -24.158 1.00 89.69 106 ALA A N 1
ATOM 866 C CA . ALA A 1 106 ? 17.761 1.371 -25.394 1.00 89.69 106 ALA A CA 1
ATOM 867 C C . ALA A 1 106 ? 16.285 1.725 -25.156 1.00 89.69 106 ALA A C 1
ATOM 869 O O . ALA A 1 106 ? 15.844 2.807 -25.544 1.00 89.69 106 ALA A O 1
ATOM 870 N N . HIS A 1 107 ? 15.561 0.860 -24.440 1.00 89.25 107 HIS A N 1
ATOM 871 C CA . HIS A 1 107 ? 14.163 1.088 -24.090 1.00 89.25 107 HIS A CA 1
ATOM 872 C C . HIS A 1 107 ? 13.971 2.357 -23.247 1.00 89.25 107 HIS A C 1
ATOM 874 O O . HIS A 1 107 ? 13.073 3.147 -23.515 1.00 89.25 107 HIS A O 1
ATOM 880 N N . LEU A 1 108 ? 14.835 2.605 -22.257 1.00 90.19 108 LEU A N 1
ATOM 881 C CA . LEU A 1 108 ? 14.754 3.807 -21.417 1.00 90.19 108 LEU A CA 1
ATOM 882 C C . LEU A 1 108 ? 15.028 5.102 -22.194 1.00 90.19 108 LEU A C 1
ATOM 884 O O . LEU A 1 108 ? 14.413 6.127 -21.899 1.00 90.19 108 LEU A O 1
ATOM 888 N N . ILE A 1 109 ? 15.953 5.068 -23.156 1.00 92.25 109 ILE A N 1
ATOM 889 C CA . ILE A 1 109 ? 16.263 6.202 -24.038 1.00 92.25 109 ILE A CA 1
ATOM 890 C C . ILE A 1 109 ? 15.050 6.530 -24.913 1.00 92.25 109 ILE A C 1
ATOM 892 O O . ILE A 1 109 ? 14.642 7.690 -24.982 1.00 92.25 109 ILE A O 1
ATOM 896 N N . GLU A 1 110 ? 14.443 5.507 -25.515 1.00 92.62 110 GLU A N 1
ATOM 897 C CA . GLU A 1 110 ? 13.242 5.638 -26.341 1.00 92.62 110 GLU A CA 1
ATOM 898 C C . GLU A 1 110 ? 12.039 6.132 -25.527 1.00 92.62 110 GLU A C 1
ATOM 900 O O . GLU A 1 110 ? 11.439 7.149 -25.870 1.00 92.62 110 GLU A O 1
ATOM 905 N N . ALA A 1 111 ? 11.731 5.478 -24.403 1.00 91.62 111 ALA A N 1
ATOM 906 C CA . ALA A 1 111 ? 10.581 5.801 -23.559 1.00 91.62 111 ALA A CA 1
ATOM 907 C C . ALA A 1 111 ? 10.642 7.222 -22.976 1.00 91.62 111 ALA A C 1
ATOM 909 O O . ALA A 1 111 ? 9.609 7.855 -22.767 1.00 91.62 111 ALA A O 1
ATOM 910 N N . LYS A 1 112 ? 11.850 7.736 -22.712 1.00 91.75 112 LYS A N 1
ATOM 911 C CA . LYS A 1 112 ? 12.058 9.109 -22.227 1.00 91.75 112 LYS A CA 1
ATOM 912 C C . LYS A 1 112 ? 12.221 10.135 -23.350 1.00 91.75 112 LYS A C 1
ATOM 914 O O . LYS A 1 112 ? 12.306 11.322 -23.047 1.00 91.75 112 LYS A O 1
ATOM 919 N N . GLY A 1 113 ? 12.292 9.707 -24.612 1.00 92.69 113 GLY A N 1
ATOM 920 C CA . GLY A 1 113 ? 12.501 10.593 -25.759 1.00 92.69 113 GLY A CA 1
ATOM 921 C C . GLY A 1 113 ? 13.821 11.369 -25.711 1.00 92.69 113 GLY A C 1
ATOM 922 O O . GLY A 1 113 ? 13.902 12.467 -26.255 1.00 92.69 113 GLY A O 1
ATOM 923 N N . VAL A 1 114 ? 14.843 10.833 -25.035 1.00 94.88 114 VAL A N 1
ATOM 924 C CA . VAL A 1 114 ? 16.151 11.488 -24.876 1.00 94.88 114 VAL A CA 1
ATOM 925 C C . VAL A 1 114 ? 17.158 10.930 -25.869 1.00 94.88 114 VAL A C 1
ATOM 927 O O . VAL A 1 114 ? 17.096 9.776 -26.276 1.00 94.88 114 VAL A O 1
ATOM 930 N N . SER A 1 115 ? 18.141 11.733 -26.251 1.00 92.75 115 SER A N 1
ATOM 931 C CA . SER A 1 115 ? 19.251 11.297 -27.094 1.00 92.75 115 SER A CA 1
ATOM 932 C C . SER A 1 115 ? 20.401 10.714 -26.265 1.00 92.75 115 SER A C 1
ATOM 934 O O . SER A 1 115 ? 20.650 11.112 -25.127 1.00 92.75 115 SER A O 1
ATOM 936 N N . GLN A 1 116 ? 21.214 9.844 -26.876 1.00 91.94 116 GLN A N 1
ATOM 937 C CA . GLN A 1 116 ? 22.450 9.341 -26.249 1.00 91.94 116 GLN A CA 1
ATOM 938 C C . GLN A 1 116 ? 23.393 10.474 -25.798 1.00 91.94 116 GLN A C 1
ATOM 940 O O . GLN A 1 116 ? 24.117 10.321 -24.820 1.00 91.94 116 GLN A O 1
ATOM 945 N N . SER A 1 117 ? 23.393 11.618 -26.499 1.00 92.12 117 SER A N 1
ATOM 946 C CA . SER A 1 117 ? 24.199 12.791 -26.125 1.00 92.12 117 SER A CA 1
ATOM 947 C C . SER A 1 117 ? 23.715 13.438 -24.834 1.00 92.12 117 SER A C 1
ATOM 949 O O . SER A 1 117 ? 24.531 13.907 -24.046 1.00 92.12 117 SER A O 1
ATOM 951 N N . GLU A 1 118 ? 22.403 13.507 -24.629 1.00 92.44 118 GLU A N 1
ATOM 952 C CA . GLU A 1 118 ? 21.818 14.082 -23.416 1.00 92.44 118 GLU A CA 1
ATOM 953 C C . GLU A 1 118 ? 22.056 13.170 -22.223 1.00 92.44 118 GLU A C 1
ATOM 955 O O . GLU A 1 118 ? 22.476 13.651 -21.174 1.00 92.44 118 GLU A O 1
ATOM 960 N N . VAL A 1 119 ? 21.909 11.855 -22.410 1.00 92.00 119 VAL A N 1
ATOM 961 C CA . VAL A 1 119 ? 22.250 10.877 -21.371 1.00 92.00 119 VAL A CA 1
ATOM 962 C C . VAL A 1 119 ? 23.732 10.983 -21.003 1.00 92.00 119 VAL A C 1
ATOM 964 O O . VAL A 1 119 ? 24.047 11.091 -19.824 1.00 92.00 119 VAL A O 1
ATOM 967 N N . ALA A 1 120 ? 24.633 11.050 -21.994 1.00 91.69 120 ALA A N 1
ATOM 968 C CA . ALA A 1 120 ? 26.079 11.204 -21.788 1.00 91.69 120 ALA A CA 1
ATOM 969 C C . ALA A 1 120 ? 26.420 12.445 -20.957 1.00 91.69 120 ALA A C 1
ATOM 971 O O . ALA A 1 120 ? 27.173 12.369 -19.986 1.00 91.69 120 ALA A O 1
ATOM 972 N N . LYS A 1 121 ? 25.821 13.586 -21.314 1.00 92.75 121 LYS A N 1
ATOM 973 C CA . LYS A 1 121 ? 25.999 14.851 -20.595 1.00 92.75 121 LYS A CA 1
ATOM 974 C C . LYS A 1 121 ? 25.462 14.781 -19.168 1.00 92.75 121 LYS A C 1
ATOM 976 O O . LYS A 1 121 ? 26.119 15.284 -18.266 1.00 92.75 121 LYS A O 1
ATOM 981 N N . ALA A 1 122 ? 24.301 14.160 -18.967 1.00 90.69 122 ALA A N 1
ATOM 982 C CA . ALA A 1 122 ? 23.653 14.084 -17.661 1.00 90.69 122 ALA A CA 1
ATOM 983 C C . ALA A 1 122 ? 24.445 13.241 -16.650 1.00 90.69 122 ALA A C 1
ATOM 985 O O . ALA A 1 122 ? 24.470 13.578 -15.471 1.00 90.69 122 ALA A O 1
ATOM 986 N N . ILE A 1 123 ? 25.099 12.168 -17.107 1.00 88.31 123 ILE A N 1
ATOM 987 C CA . ILE A 1 123 ? 25.849 11.247 -16.236 1.00 88.31 123 ILE A CA 1
ATOM 988 C C . ILE A 1 123 ? 27.365 11.501 -16.232 1.00 88.31 123 ILE A C 1
ATOM 990 O O . ILE A 1 123 ? 28.092 10.817 -15.521 1.00 88.31 123 ILE A O 1
ATOM 994 N N . GLY A 1 124 ? 27.858 12.459 -17.024 1.00 88.25 124 GLY A N 1
ATOM 995 C CA . GLY A 1 124 ? 29.283 12.805 -17.084 1.00 88.25 124 GLY A CA 1
ATOM 996 C C . GLY A 1 124 ? 30.172 11.749 -17.755 1.00 88.25 124 GLY A C 1
ATOM 997 O O . GLY A 1 124 ? 31.377 11.728 -17.520 1.00 88.25 124 GLY A O 1
ATOM 998 N N . ILE A 1 125 ? 29.601 10.879 -18.593 1.00 88.75 125 ILE A N 1
ATOM 999 C CA . ILE A 1 125 ? 30.324 9.802 -19.287 1.00 88.75 125 ILE A CA 1
ATOM 1000 C C . ILE A 1 125 ? 30.386 10.115 -20.790 1.00 88.75 125 ILE A C 1
ATOM 1002 O O . ILE A 1 125 ? 29.415 10.632 -21.347 1.00 88.75 125 ILE A O 1
ATOM 1006 N N . PRO A 1 126 ? 31.487 9.788 -21.497 1.00 91.12 126 PRO A N 1
ATOM 1007 C CA . PRO A 1 126 ? 31.567 9.966 -22.942 1.00 91.12 126 PRO A CA 1
ATOM 1008 C C . PRO A 1 126 ? 30.414 9.291 -23.696 1.00 91.12 126 PRO A C 1
ATOM 1010 O O . PRO A 1 126 ? 30.043 8.151 -23.412 1.00 91.12 126 PRO A O 1
ATOM 1013 N N . ARG A 1 127 ? 29.898 9.957 -24.737 1.00 91.31 127 ARG A N 1
ATOM 1014 C CA . ARG A 1 127 ? 28.853 9.395 -25.614 1.00 91.31 127 ARG A CA 1
ATOM 1015 C C . ARG A 1 127 ? 29.269 8.057 -26.238 1.00 91.31 127 ARG A C 1
ATOM 1017 O O . ARG A 1 127 ? 28.423 7.185 -26.416 1.00 91.31 127 ARG A O 1
ATOM 1024 N N . SER A 1 128 ? 30.554 7.885 -26.552 1.00 89.44 128 SER A N 1
ATOM 1025 C CA . SER A 1 128 ? 31.099 6.624 -27.070 1.00 89.44 128 SER A CA 1
ATOM 1026 C C . SER A 1 128 ? 30.832 5.452 -26.126 1.00 89.44 128 SER A C 1
ATOM 1028 O O . SER A 1 128 ? 30.389 4.405 -26.581 1.00 89.44 128 SER A O 1
ATOM 1030 N N . THR A 1 129 ? 30.977 5.652 -24.814 1.00 87.94 129 THR A N 1
ATOM 1031 C CA . THR A 1 129 ? 30.681 4.632 -23.801 1.00 87.94 129 THR A CA 1
ATOM 1032 C C . THR A 1 129 ? 29.214 4.207 -23.832 1.00 87.94 129 THR A C 1
ATOM 1034 O O . THR A 1 129 ? 28.926 3.018 -23.765 1.00 87.94 129 THR A O 1
ATOM 1037 N N . ILE A 1 130 ? 28.283 5.155 -23.978 1.00 88.94 130 ILE A N 1
ATOM 1038 C CA . ILE A 1 130 ? 26.848 4.848 -24.106 1.00 88.94 130 ILE A CA 1
ATOM 1039 C C . ILE A 1 130 ? 26.581 4.056 -25.387 1.00 88.94 130 ILE A C 1
ATOM 1041 O O . ILE A 1 130 ? 25.847 3.073 -25.363 1.00 88.94 130 ILE A O 1
ATOM 1045 N N . SER A 1 131 ? 27.214 4.444 -26.495 1.00 90.25 131 SER A N 1
ATOM 1046 C CA . SER A 1 131 ? 27.116 3.707 -27.756 1.00 90.25 131 SER A CA 1
ATOM 1047 C C . SER A 1 131 ? 27.670 2.282 -27.647 1.00 90.25 131 SER A C 1
ATOM 1049 O O . SER A 1 131 ? 27.107 1.364 -28.240 1.00 90.25 131 SER A O 1
ATOM 1051 N N . ASP A 1 132 ? 28.758 2.071 -26.907 1.00 89.56 132 ASP A N 1
ATOM 1052 C CA . ASP A 1 132 ? 29.350 0.744 -26.712 1.00 89.56 132 ASP A CA 1
ATOM 1053 C C . ASP A 1 132 ? 28.486 -0.153 -25.825 1.00 89.56 132 ASP A C 1
ATOM 1055 O O . ASP A 1 132 ? 28.409 -1.356 -26.063 1.00 89.56 132 ASP A O 1
ATOM 1059 N N . VAL A 1 133 ? 27.785 0.428 -24.851 1.00 89.38 133 VAL A N 1
ATOM 1060 C CA . VAL A 1 133 ? 26.787 -0.294 -24.055 1.00 89.38 133 VAL A CA 1
ATOM 1061 C C . VAL A 1 133 ? 25.578 -0.667 -24.913 1.00 89.38 133 VAL A C 1
ATOM 1063 O O . VAL A 1 133 ? 25.174 -1.822 -24.912 1.00 89.38 133 VAL A O 1
ATOM 1066 N N . LEU A 1 134 ? 25.044 0.264 -25.710 1.00 88.94 134 LEU A N 1
ATOM 1067 C CA . LEU A 1 134 ? 23.885 0.016 -26.583 1.00 88.94 134 LEU A CA 1
ATOM 1068 C C . LEU A 1 134 ? 24.153 -0.996 -27.704 1.00 88.94 134 LEU A C 1
ATOM 1070 O O . LEU A 1 134 ? 23.221 -1.598 -28.224 1.00 88.94 134 LEU A O 1
ATOM 1074 N N . THR A 1 135 ? 25.414 -1.169 -28.096 1.00 88.31 135 THR A N 1
ATOM 1075 C CA . THR A 1 135 ? 25.833 -2.172 -29.090 1.00 88.31 135 THR A CA 1
ATOM 1076 C C . THR A 1 135 ? 26.266 -3.495 -28.454 1.00 88.31 135 THR A C 1
ATOM 1078 O O . THR A 1 135 ? 26.697 -4.397 -29.168 1.00 88.31 135 THR A O 1
ATOM 1081 N N . GLY A 1 136 ? 26.200 -3.613 -27.122 1.00 83.56 136 GLY A N 1
ATOM 1082 C CA . GLY A 1 136 ? 26.622 -4.804 -26.381 1.00 83.56 136 GLY A CA 1
ATOM 1083 C C . GLY A 1 136 ? 28.141 -5.012 -26.314 1.00 83.56 136 GLY A C 1
ATOM 1084 O O . GLY A 1 136 ? 28.600 -6.006 -25.755 1.00 83.56 136 GLY A O 1
ATOM 1085 N N . ARG A 1 137 ? 28.947 -4.080 -26.845 1.00 85.50 137 ARG A N 1
ATOM 1086 C CA . ARG A 1 137 ? 30.420 -4.143 -26.805 1.00 85.50 137 ARG A CA 1
ATOM 1087 C C . ARG A 1 137 ? 30.986 -3.889 -25.411 1.00 85.50 137 ARG A C 1
ATOM 1089 O O . ARG A 1 137 ? 32.109 -4.297 -25.126 1.00 85.50 137 ARG A O 1
ATOM 1096 N N . ARG A 1 138 ? 30.225 -3.213 -24.547 1.00 83.06 138 ARG A N 1
ATOM 1097 C CA . ARG A 1 138 ? 30.612 -2.913 -23.166 1.00 83.06 138 ARG A CA 1
ATOM 1098 C C . ARG A 1 138 ? 29.510 -3.314 -22.192 1.00 83.06 138 ARG A C 1
ATOM 1100 O O . ARG A 1 138 ? 28.374 -2.874 -22.320 1.00 83.06 138 ARG A O 1
ATOM 1107 N N . GLN A 1 139 ? 29.867 -4.100 -21.179 1.00 82.56 139 GLN A N 1
ATOM 1108 C CA . GLN A 1 139 ? 28.954 -4.447 -20.089 1.00 82.56 139 GLN A CA 1
ATOM 1109 C C . GLN A 1 139 ? 28.858 -3.311 -19.059 1.00 82.56 139 GLN A C 1
ATOM 1111 O O . GLN A 1 139 ? 29.839 -2.613 -18.781 1.00 82.56 139 GLN A O 1
ATOM 1116 N N . ILE A 1 140 ? 27.675 -3.150 -18.463 1.00 79.69 140 ILE A N 1
ATOM 1117 C CA . ILE A 1 140 ? 27.462 -2.274 -17.306 1.00 79.69 140 ILE A CA 1
ATOM 1118 C C . ILE A 1 140 ? 27.847 -3.057 -16.045 1.00 79.69 140 ILE A C 1
ATOM 1120 O O . ILE A 1 140 ? 27.352 -4.158 -15.824 1.00 79.69 140 ILE A O 1
ATOM 1124 N N . SER A 1 141 ? 28.723 -2.493 -15.214 1.00 72.56 141 SER A N 1
ATOM 1125 C CA . SER A 1 141 ? 29.107 -3.063 -13.919 1.00 72.56 141 SER A CA 1
ATOM 1126 C C . SER A 1 141 ? 28.942 -2.007 -12.825 1.00 72.56 141 SER A C 1
ATOM 1128 O O . SER A 1 141 ? 28.961 -0.813 -13.116 1.00 72.56 141 SER A O 1
ATOM 1130 N N . LYS A 1 142 ? 28.805 -2.427 -11.561 1.00 63.09 142 LYS A N 1
ATOM 1131 C CA . LYS A 1 142 ? 28.682 -1.514 -10.406 1.00 63.09 142 LYS A CA 1
ATOM 1132 C C . LYS A 1 142 ? 29.927 -0.648 -10.148 1.00 63.09 142 LYS A C 1
ATOM 1134 O O . LYS A 1 142 ? 29.866 0.232 -9.300 1.00 63.09 142 LYS A O 1
ATOM 1139 N N . ALA A 1 143 ? 31.041 -0.922 -10.827 1.00 56.22 143 ALA A N 1
ATOM 1140 C CA . ALA A 1 143 ? 32.316 -0.228 -10.651 1.00 56.22 143 ALA A CA 1
ATOM 1141 C C . ALA A 1 143 ? 32.615 0.805 -11.757 1.00 56.22 143 ALA A C 1
ATOM 1143 O O . ALA A 1 143 ? 33.691 1.400 -11.735 1.00 56.22 143 ALA A O 1
ATOM 1144 N N . ASN A 1 144 ? 31.708 0.967 -12.730 1.00 54.06 144 ASN A N 1
ATOM 1145 C CA . ASN A 1 144 ? 31.870 1.857 -13.887 1.00 54.06 144 ASN A CA 1
ATOM 1146 C C . ASN A 1 144 ? 31.316 3.261 -13.651 1.00 54.06 144 ASN A C 1
ATOM 1148 O O . ASN A 1 144 ? 30.268 3.374 -12.978 1.00 54.06 144 ASN A O 1
#